Protein AF-A0A8T0NVG6-F1 (afdb_monomer_lite)

pLDDT: mean 89.04, std 17.43, range [35.97, 98.56]

Radius of gyration: 19.45 Å; chains: 1; bounding box: 49×45×48 Å

Structure (mmCIF, N/CA/C/O backbone):
data_AF-A0A8T0NVG6-F1
#
_entry.id   AF-A0A8T0NVG6-F1
#
loop_
_atom_site.group_PDB
_atom_site.id
_atom_site.type_symbol
_atom_site.label_atom_id
_atom_site.label_alt_id
_atom_site.label_comp_id
_atom_site.label_asym_id
_atom_site.label_entity_id
_atom_site.label_seq_id
_atom_site.pdbx_PDB_ins_code
_atom_site.Cartn_x
_atom_site.Cartn_y
_atom_site.Cartn_z
_atom_site.occupancy
_atom_site.B_iso_or_equiv
_atom_site.auth_seq_id
_atom_site.auth_comp_id
_atom_site.auth_asym_id
_atom_site.auth_atom_id
_atom_site.pdbx_PDB_model_num
ATOM 1 N N . MET A 1 1 ? -8.789 -31.936 -30.648 1.00 35.97 1 MET A N 1
ATOM 2 C CA . MET A 1 1 ? -8.395 -30.541 -30.923 1.00 35.97 1 MET A CA 1
ATOM 3 C C . MET A 1 1 ? -8.254 -29.915 -29.563 1.00 35.97 1 MET A C 1
ATOM 5 O O . MET A 1 1 ? -9.237 -29.450 -29.002 1.00 35.97 1 MET A O 1
ATOM 9 N N . ASP A 1 2 ? -7.071 -30.090 -28.991 1.00 38.12 2 ASP A N 1
ATOM 10 C CA . ASP A 1 2 ? -6.741 -29.578 -27.672 1.00 38.12 2 ASP A CA 1
ATOM 11 C C . ASP A 1 2 ? -6.525 -28.078 -27.832 1.00 38.12 2 ASP A C 1
ATOM 13 O O . ASP A 1 2 ? -5.691 -27.642 -28.626 1.00 38.12 2 ASP A O 1
ATOM 17 N N . GLY A 1 3 ? -7.406 -27.311 -27.195 1.00 40.66 3 GLY A N 1
ATOM 18 C CA . GLY A 1 3 ? -7.378 -25.861 -27.219 1.00 40.66 3 GLY A CA 1
ATOM 19 C C . GLY A 1 3 ? -6.113 -25.381 -26.534 1.00 40.66 3 GLY A C 1
ATOM 20 O O . GLY A 1 3 ? -5.946 -25.589 -25.336 1.00 40.66 3 GLY A O 1
ATOM 21 N N . ASP A 1 4 ? -5.250 -24.791 -27.351 1.00 42.41 4 ASP A N 1
ATOM 22 C CA . ASP A 1 4 ? -4.092 -23.970 -27.030 1.00 42.41 4 ASP A CA 1
ATOM 23 C C . ASP A 1 4 ? -4.222 -23.334 -25.637 1.00 42.41 4 ASP A C 1
ATOM 25 O O . ASP A 1 4 ? -5.047 -22.444 -25.402 1.00 42.41 4 ASP A O 1
ATOM 29 N N . GLY A 1 5 ? -3.453 -23.862 -24.684 1.00 42.38 5 GLY A N 1
ATOM 30 C CA . GLY A 1 5 ? -3.340 -23.282 -23.358 1.00 42.38 5 GLY A CA 1
ATOM 31 C C . GLY A 1 5 ? -2.696 -21.919 -23.520 1.00 42.38 5 GLY A C 1
ATOM 32 O O . GLY A 1 5 ? -1.506 -21.839 -23.804 1.00 42.38 5 GLY A O 1
ATOM 33 N N . VAL A 1 6 ? -3.492 -20.859 -23.379 1.00 47.84 6 VAL A N 1
ATOM 34 C CA . VAL A 1 6 ? -2.983 -19.492 -23.281 1.00 47.84 6 VAL A CA 1
ATOM 35 C C . VAL A 1 6 ? -1.928 -19.508 -22.183 1.00 47.84 6 VAL A C 1
ATOM 37 O O . VAL A 1 6 ? -2.255 -19.730 -21.017 1.00 47.84 6 VAL A O 1
ATOM 40 N N . GLU A 1 7 ? -0.665 -19.351 -22.571 1.00 49.81 7 GLU A N 1
ATOM 41 C CA . GLU A 1 7 ? 0.448 -19.263 -21.639 1.00 49.81 7 GLU A CA 1
ATOM 42 C C . GLU A 1 7 ? 0.114 -18.111 -20.689 1.00 49.81 7 GLU A C 1
ATOM 44 O O . GLU A 1 7 ? -0.037 -16.963 -21.120 1.00 49.81 7 GLU A O 1
ATOM 49 N N . ALA A 1 8 ? -0.158 -18.434 -19.421 1.00 55.22 8 ALA A N 1
ATOM 50 C CA . ALA A 1 8 ? -0.575 -17.441 -18.447 1.00 55.22 8 ALA A CA 1
ATOM 51 C C . ALA A 1 8 ? 0.465 -16.319 -18.458 1.00 55.22 8 ALA A C 1
ATOM 53 O O . ALA A 1 8 ? 1.659 -16.586 -18.305 1.00 55.22 8 ALA A O 1
ATOM 54 N N . GLY A 1 9 ? 0.019 -15.074 -18.674 1.00 72.44 9 GLY A N 1
ATOM 55 C CA . GLY A 1 9 ? 0.920 -13.925 -18.684 1.00 72.44 9 GLY A CA 1
ATOM 56 C C . GLY A 1 9 ? 1.818 -13.965 -17.448 1.00 72.44 9 GLY A C 1
ATOM 57 O O . GLY A 1 9 ? 1.376 -14.391 -16.381 1.00 72.44 9 GLY A O 1
ATOM 58 N N . THR A 1 10 ? 3.081 -13.561 -17.587 1.00 88.06 10 THR A N 1
ATOM 59 C CA . THR A 1 10 ? 4.136 -13.762 -16.578 1.00 88.06 10 THR A CA 1
ATOM 60 C C . THR A 1 10 ? 3.694 -13.451 -15.138 1.00 88.06 10 THR A C 1
ATOM 62 O O . THR A 1 10 ? 4.032 -14.184 -14.211 1.00 88.06 10 THR A O 1
ATOM 65 N N . THR A 1 11 ? 2.878 -12.411 -14.942 1.00 93.62 11 THR A N 1
ATOM 66 C CA . THR A 1 11 ? 2.297 -12.025 -13.647 1.00 93.62 11 THR A CA 1
ATOM 67 C C . THR A 1 11 ? 1.252 -13.007 -13.108 1.00 93.62 11 THR A C 1
ATOM 69 O O . THR A 1 11 ? 1.281 -13.324 -11.920 1.00 93.62 11 THR A O 1
ATOM 72 N N . ALA A 1 12 ? 0.364 -13.532 -13.955 1.00 93.38 12 ALA A N 1
ATOM 73 C CA . ALA A 1 12 ? -0.616 -14.553 -13.583 1.00 93.38 12 ALA A CA 1
ATOM 74 C C . ALA A 1 12 ? 0.076 -15.859 -13.165 1.00 93.38 12 ALA A C 1
ATOM 76 O O . ALA A 1 12 ? -0.258 -16.419 -12.123 1.00 93.38 12 ALA A O 1
ATOM 77 N N . ALA A 1 13 ? 1.108 -16.278 -13.905 1.00 95.38 13 ALA A N 1
ATOM 78 C CA . ALA A 1 13 ? 1.919 -17.440 -13.541 1.00 95.38 13 ALA A CA 1
ATOM 79 C C . ALA A 1 13 ? 2.639 -17.250 -12.188 1.00 95.38 13 ALA A C 1
ATOM 81 O O . ALA A 1 13 ? 2.762 -18.192 -11.402 1.00 95.38 13 ALA A O 1
ATOM 82 N N . TRP A 1 14 ? 3.105 -16.034 -11.873 1.00 95.56 14 TRP A N 1
ATOM 83 C CA . TRP A 1 14 ? 3.693 -15.728 -10.563 1.00 95.56 14 TRP A CA 1
ATOM 84 C C . TRP A 1 14 ? 2.666 -15.736 -9.429 1.00 95.56 14 TRP A C 1
ATOM 86 O O . TRP A 1 14 ? 2.960 -16.285 -8.366 1.00 95.56 14 TRP A O 1
ATOM 96 N N . ILE A 1 15 ? 1.472 -15.172 -9.645 1.00 96.50 15 ILE A N 1
ATOM 97 C CA . ILE A 1 15 ? 0.381 -15.226 -8.662 1.00 96.50 15 ILE A CA 1
ATOM 98 C C . ILE A 1 15 ? -0.005 -16.679 -8.387 1.00 96.50 15 ILE A C 1
ATOM 100 O O . ILE A 1 15 ? -0.056 -17.071 -7.225 1.00 96.50 15 ILE A O 1
ATOM 104 N N . GLU A 1 16 ? -0.203 -17.493 -9.427 1.00 95.88 16 GLU A N 1
ATOM 105 C CA . GLU A 1 16 ? -0.537 -18.915 -9.290 1.00 95.88 16 GLU A CA 1
ATOM 106 C C . GLU A 1 16 ? 0.551 -19.669 -8.514 1.00 95.88 16 GLU A C 1
ATOM 108 O O . GLU A 1 16 ? 0.278 -20.352 -7.525 1.00 95.88 16 GLU A O 1
ATOM 113 N N . ARG A 1 17 ? 1.821 -19.465 -8.880 1.00 96.94 17 ARG A N 1
ATOM 114 C CA . ARG A 1 17 ? 2.960 -20.074 -8.180 1.00 96.94 17 ARG A CA 1
ATOM 115 C C . ARG A 1 17 ? 3.015 -19.713 -6.692 1.00 96.94 17 ARG A C 1
ATOM 117 O O . ARG A 1 17 ? 3.470 -20.524 -5.884 1.00 96.94 17 ARG A O 1
ATOM 124 N N . HIS A 1 18 ? 2.593 -18.504 -6.325 1.00 96.69 18 HIS A N 1
ATOM 125 C CA . HIS A 1 18 ? 2.619 -17.991 -4.954 1.00 96.69 18 HIS A CA 1
ATOM 126 C C . HIS A 1 18 ? 1.218 -17.856 -4.337 1.00 96.69 18 HIS A C 1
ATOM 128 O O . HIS A 1 18 ? 1.042 -17.103 -3.375 1.00 96.69 18 HIS A O 1
ATOM 134 N N . GLN A 1 19 ? 0.242 -18.627 -4.829 1.00 97.25 19 GLN A N 1
ATOM 135 C CA . GLN A 1 19 ? -1.179 -18.472 -4.514 1.00 97.25 19 GLN A CA 1
ATOM 136 C C . GLN A 1 19 ? -1.463 -18.412 -3.011 1.00 97.25 19 GLN A C 1
ATOM 138 O O . GLN A 1 19 ? -2.146 -17.505 -2.551 1.00 97.25 19 GLN A O 1
ATOM 143 N N . GLN A 1 20 ? -0.885 -19.311 -2.210 1.00 97.81 20 GLN A N 1
ATOM 144 C CA . GLN A 1 20 ? -1.118 -19.322 -0.758 1.00 97.81 20 GLN A CA 1
ATOM 145 C C . GLN A 1 20 ? -0.645 -18.036 -0.062 1.00 97.81 20 GLN A C 1
ATOM 147 O O . GLN A 1 20 ? -1.245 -17.590 0.915 1.00 97.81 20 GLN A O 1
ATOM 152 N N . MET A 1 21 ? 0.455 -17.442 -0.531 1.00 97.50 21 MET A N 1
ATOM 153 C CA . MET A 1 21 ? 0.944 -16.168 -0.002 1.00 97.50 21 MET A CA 1
ATOM 154 C C . MET A 1 21 ? 0.028 -15.026 -0.440 1.00 97.50 21 MET A C 1
ATOM 156 O O . MET A 1 21 ? -0.318 -14.175 0.378 1.00 97.50 21 MET A O 1
ATOM 160 N N . TYR A 1 22 ? -0.396 -15.053 -1.702 1.00 97.81 22 TYR A N 1
ATOM 161 C CA . TYR A 1 22 ? -1.293 -14.065 -2.282 1.00 97.81 22 TYR A CA 1
ATOM 162 C C . TYR A 1 22 ? -2.668 -14.051 -1.599 1.00 97.81 22 TYR A C 1
ATOM 164 O O . TYR A 1 22 ? -3.148 -12.999 -1.183 1.00 97.81 22 TYR A O 1
ATOM 172 N N . GLU A 1 23 ? -3.266 -15.221 -1.373 1.00 97.25 23 GLU A N 1
ATOM 173 C CA . GLU A 1 23 ? -4.533 -15.374 -0.651 1.00 97.25 23 GLU A CA 1
ATOM 174 C C . GLU A 1 23 ? -4.438 -14.856 0.785 1.00 97.25 23 GLU A C 1
ATOM 176 O O . GLU A 1 23 ? -5.348 -14.189 1.269 1.00 97.25 23 GLU A O 1
ATOM 181 N N . ARG A 1 24 ? -3.323 -15.109 1.479 1.00 96.94 24 ARG A N 1
ATOM 182 C CA . ARG A 1 24 ? -3.111 -14.585 2.837 1.00 96.94 24 ARG A CA 1
ATOM 183 C C . ARG A 1 24 ? -2.963 -13.066 2.872 1.00 96.94 24 ARG A C 1
ATOM 185 O O . ARG A 1 24 ? -3.330 -12.464 3.880 1.00 96.94 24 ARG A O 1
ATOM 192 N N . ALA A 1 25 ? -2.404 -12.470 1.820 1.00 96.88 25 ALA A N 1
ATOM 193 C CA . ALA A 1 25 ? -2.267 -11.023 1.698 1.00 96.88 25 ALA A CA 1
ATOM 194 C C . ALA A 1 25 ? -3.616 -10.352 1.391 1.00 96.88 25 ALA A C 1
ATOM 196 O O . ALA A 1 25 ? -3.931 -9.333 1.996 1.00 96.88 25 ALA A O 1
ATOM 197 N N . THR A 1 26 ? -4.428 -10.957 0.521 1.00 97.69 26 THR A N 1
ATOM 198 C CA . THR A 1 26 ? -5.705 -10.389 0.047 1.00 97.69 26 THR A CA 1
ATOM 199 C C . THR A 1 26 ? -6.902 -10.713 0.949 1.00 97.69 26 THR A C 1
ATOM 201 O O . THR A 1 26 ? -7.836 -9.924 1.085 1.00 97.69 26 THR A O 1
ATOM 204 N N . ARG A 1 27 ? -6.872 -11.851 1.655 1.00 96.81 27 ARG A N 1
ATOM 205 C CA . ARG A 1 27 ? -7.931 -12.315 2.575 1.00 96.81 27 ARG A CA 1
ATOM 206 C C . ARG A 1 27 ? -7.466 -12.324 4.034 1.00 96.81 27 ARG A C 1
ATOM 208 O O . ARG A 1 27 ? -7.785 -13.234 4.802 1.00 96.81 27 ARG A O 1
ATOM 215 N N . HIS A 1 28 ? -6.669 -11.331 4.422 1.00 96.75 28 HIS A N 1
ATOM 216 C CA . HIS A 1 28 ? -6.184 -11.181 5.794 1.00 96.75 28 HIS A CA 1
ATOM 217 C C . HIS A 1 28 ? -7.359 -11.005 6.786 1.00 96.75 28 HIS A C 1
ATOM 219 O O . HIS A 1 28 ? -8.356 -10.376 6.437 1.00 96.75 28 HIS A O 1
ATOM 225 N N . PRO A 1 29 ? -7.263 -11.450 8.058 1.00 96.94 29 PRO A N 1
ATOM 226 C CA . PRO A 1 29 ? -8.324 -11.247 9.057 1.00 96.94 29 PRO A CA 1
ATOM 227 C C . PRO A 1 29 ? -8.837 -9.802 9.199 1.00 96.94 29 PRO A C 1
ATOM 229 O O . PRO A 1 29 ? -9.977 -9.588 9.595 1.00 96.94 29 PRO A O 1
ATOM 232 N N . PHE A 1 30 ? -8.006 -8.815 8.854 1.00 96.94 30 PHE A N 1
ATOM 233 C CA . PHE A 1 30 ? -8.402 -7.407 8.764 1.00 96.94 30 PHE A CA 1
ATOM 234 C C . PHE A 1 30 ? -9.410 -7.137 7.632 1.00 96.94 30 PHE A C 1
ATOM 236 O O . PHE A 1 30 ? -10.433 -6.510 7.872 1.00 96.94 30 PHE A O 1
ATOM 243 N N . THR A 1 31 ? -9.159 -7.622 6.413 1.00 96.25 31 THR A N 1
ATOM 244 C CA . THR A 1 31 ? -10.067 -7.412 5.271 1.00 96.25 31 THR A CA 1
ATOM 245 C C . THR A 1 31 ? -11.346 -8.228 5.441 1.00 96.25 31 THR A C 1
ATOM 247 O O . THR A 1 31 ? -12.440 -7.739 5.175 1.00 96.25 31 THR A O 1
ATOM 250 N N . VAL A 1 32 ? -11.238 -9.434 6.011 1.00 96.50 32 VAL A N 1
ATOM 251 C CA . VAL A 1 32 ? -12.401 -10.245 6.406 1.00 96.50 32 VAL A CA 1
ATOM 252 C C . VAL A 1 32 ? -13.275 -9.514 7.430 1.00 96.50 32 VAL A C 1
ATOM 254 O O . VAL A 1 32 ? -14.491 -9.482 7.270 1.00 96.50 32 VAL A O 1
ATOM 257 N N . SER A 1 33 ? -12.692 -8.877 8.452 1.00 97.00 33 SER A N 1
ATOM 258 C CA . SER A 1 33 ? -13.494 -8.161 9.453 1.00 97.00 33 SER A CA 1
ATOM 259 C C . SER A 1 33 ? -14.153 -6.892 8.907 1.00 97.00 33 SER A C 1
ATOM 261 O O . SER A 1 33 ? -15.256 -6.559 9.346 1.00 97.00 33 SER A O 1
ATOM 263 N N . ILE A 1 34 ? -13.537 -6.218 7.925 1.00 96.31 34 ILE A N 1
ATOM 264 C CA . ILE A 1 34 ? -14.182 -5.135 7.163 1.00 96.31 34 ILE A CA 1
ATOM 265 C C . ILE A 1 34 ? -15.392 -5.681 6.408 1.00 96.31 34 ILE A C 1
ATOM 267 O O . ILE A 1 34 ? -16.494 -5.163 6.585 1.00 96.31 34 ILE A O 1
ATOM 271 N N . ARG A 1 35 ? -15.196 -6.739 5.609 1.00 95.50 35 ARG A N 1
ATOM 272 C CA . ARG A 1 35 ? -16.256 -7.371 4.812 1.00 95.50 35 ARG A CA 1
ATOM 273 C C . ARG A 1 35 ? -17.456 -7.766 5.666 1.00 95.50 35 ARG A C 1
ATOM 275 O O . ARG A 1 35 ? -18.598 -7.487 5.315 1.00 95.50 35 ARG A O 1
ATOM 282 N N . ASP A 1 36 ? -17.186 -8.399 6.801 1.00 95.38 36 ASP A N 1
ATOM 283 C CA . ASP A 1 36 ? -18.224 -8.922 7.685 1.00 95.38 36 ASP A CA 1
ATOM 284 C C . ASP A 1 36 ? -18.848 -7.831 8.579 1.00 95.38 36 ASP A C 1
ATOM 286 O O . ASP A 1 36 ? -19.766 -8.115 9.349 1.00 95.38 36 ASP A O 1
ATOM 290 N N . GLY A 1 37 ? -18.351 -6.587 8.522 1.00 95.19 37 GLY A N 1
ATOM 291 C CA . GLY A 1 37 ? -18.803 -5.488 9.381 1.00 95.19 37 GLY A CA 1
ATOM 292 C C . GLY A 1 37 ? -18.490 -5.704 10.866 1.00 95.19 37 GLY A C 1
ATOM 293 O O . GLY A 1 37 ? -19.177 -5.169 11.734 1.00 95.19 37 GLY A O 1
ATOM 294 N N . THR A 1 38 ? -17.475 -6.518 11.169 1.00 97.00 38 THR A N 1
ATOM 295 C CA . THR A 1 38 ? -17.078 -6.905 12.535 1.00 97.00 38 THR A CA 1
ATOM 296 C C . THR A 1 38 ? -15.802 -6.222 13.015 1.00 97.00 38 THR A C 1
ATOM 298 O O . THR A 1 38 ? -15.394 -6.424 14.159 1.00 97.00 38 THR A O 1
ATOM 301 N N . ILE A 1 39 ? -15.166 -5.417 12.159 1.00 97.06 39 ILE A N 1
ATOM 302 C CA . ILE A 1 39 ? -13.971 -4.650 12.503 1.00 97.06 39 ILE A CA 1
ATOM 303 C C . ILE A 1 39 ? -14.221 -3.757 13.725 1.00 97.06 39 ILE A C 1
ATOM 305 O O . ILE A 1 39 ? -15.163 -2.965 13.769 1.00 97.06 39 ILE A O 1
ATOM 309 N N . ASP A 1 40 ? -13.350 -3.862 14.728 1.00 96.75 40 ASP A N 1
ATOM 310 C CA . ASP A 1 40 ? -13.393 -2.964 15.871 1.00 96.75 40 ASP A CA 1
ATOM 311 C C . ASP A 1 40 ? -12.737 -1.616 15.537 1.00 96.75 40 ASP A C 1
ATOM 313 O O . ASP A 1 40 ? -11.799 -1.508 14.738 1.00 96.75 40 ASP A O 1
ATOM 317 N N . LEU A 1 41 ? -13.211 -0.565 16.204 1.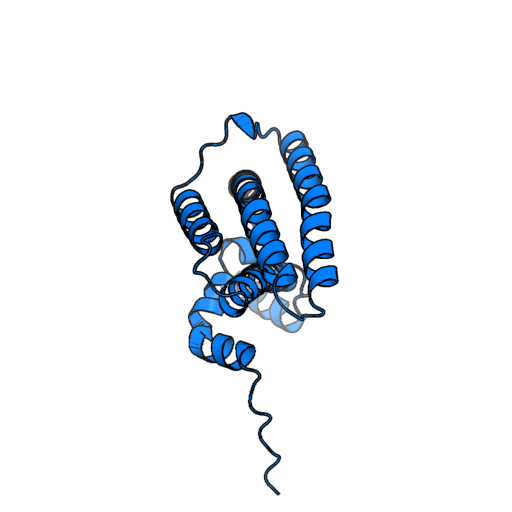00 96.62 41 LEU A N 1
ATOM 318 C CA . LEU A 1 41 ? -12.756 0.791 15.928 1.00 96.62 41 LEU A CA 1
ATOM 319 C 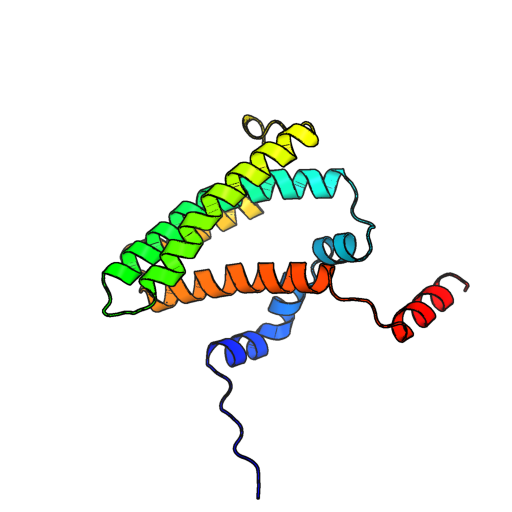C . LEU A 1 41 ? -11.255 0.989 16.205 1.00 96.62 41 LEU A C 1
ATOM 321 O O . LEU A 1 41 ? -10.615 1.803 15.543 1.00 96.62 41 LEU A O 1
ATOM 325 N N . SER A 1 42 ? -10.669 0.267 17.165 1.00 97.12 42 SER A N 1
ATOM 326 C CA . SER A 1 42 ? -9.245 0.411 17.481 1.00 97.12 42 SER A CA 1
ATOM 327 C C . SER A 1 42 ? -8.363 -0.169 16.375 1.00 97.12 42 SER A C 1
ATOM 329 O O . SER A 1 42 ? -7.378 0.462 15.983 1.00 97.12 42 SER A O 1
ATOM 331 N N . THR A 1 43 ? -8.769 -1.302 15.797 1.00 97.69 43 THR A N 1
ATOM 332 C CA . THR A 1 43 ? -8.129 -1.908 14.627 1.00 97.69 43 THR A CA 1
ATOM 333 C C . THR A 1 43 ? -8.234 -0.997 13.410 1.00 97.69 43 THR A C 1
ATOM 335 O O . THR A 1 43 ? -7.222 -0.756 12.751 1.00 97.69 43 THR A O 1
ATOM 338 N N . PHE A 1 44 ? -9.410 -0.412 13.156 1.00 97.88 44 PHE A N 1
ATOM 339 C CA . PHE A 1 44 ? -9.584 0.567 12.081 1.00 97.88 44 PHE A CA 1
ATOM 340 C C . PHE A 1 44 ? -8.666 1.788 12.255 1.00 97.88 44 PHE A C 1
ATOM 342 O O . PHE A 1 44 ? -7.909 2.121 11.347 1.00 97.88 44 PHE A O 1
ATOM 349 N N . LYS A 1 45 ? -8.657 2.428 13.435 1.00 98.12 45 LYS A N 1
ATOM 350 C CA . LYS A 1 45 ? -7.792 3.595 13.701 1.00 98.12 45 LYS A CA 1
ATOM 351 C C . LYS A 1 45 ? -6.304 3.252 13.589 1.00 98.12 45 LYS A C 1
ATOM 353 O O . LYS A 1 45 ? -5.504 4.062 13.113 1.00 98.12 45 LYS A O 1
ATOM 358 N N . ARG A 1 46 ? -5.913 2.047 14.015 1.00 97.88 46 ARG A N 1
ATOM 359 C CA . ARG A 1 46 ? -4.543 1.545 13.865 1.00 97.88 46 ARG A CA 1
ATOM 360 C C . ARG A 1 46 ? -4.170 1.364 12.395 1.00 97.88 46 ARG A C 1
ATOM 362 O O . ARG A 1 46 ? -3.078 1.772 12.026 1.00 97.88 46 ARG A O 1
ATOM 369 N N . TRP A 1 47 ? -5.042 0.784 11.572 1.00 98.19 47 TRP A N 1
ATOM 370 C CA . TRP A 1 47 ? -4.811 0.708 10.129 1.00 98.19 47 TRP A CA 1
ATOM 371 C C . TRP A 1 47 ? -4.711 2.110 9.525 1.00 98.19 47 TRP A C 1
ATOM 373 O O . TRP A 1 47 ? -3.666 2.435 8.983 1.00 98.19 47 TRP A O 1
ATOM 383 N N . LEU A 1 48 ? -5.706 2.977 9.743 1.00 98.44 48 LEU A N 1
ATOM 384 C CA . LEU A 1 48 ? -5.763 4.320 9.155 1.00 98.44 48 LEU A CA 1
ATOM 385 C C . LEU A 1 48 ? -4.489 5.135 9.437 1.00 98.44 48 LEU A C 1
ATOM 387 O O . LEU A 1 48 ? -3.936 5.786 8.556 1.00 98.44 48 LEU A O 1
ATOM 391 N N . SER A 1 49 ? -3.997 5.074 10.676 1.00 98.12 49 SER A N 1
ATOM 392 C CA . SER A 1 49 ? -2.780 5.784 11.083 1.00 98.12 49 SER A CA 1
ATOM 393 C C . SER A 1 49 ? -1.496 5.195 10.495 1.00 98.12 49 SER A C 1
ATOM 395 O O . SER A 1 49 ? -0.589 5.947 10.142 1.00 98.12 49 SER A O 1
ATOM 397 N N . GLN A 1 50 ? -1.385 3.870 10.399 1.00 98.56 50 GLN A N 1
ATOM 398 C CA . GLN A 1 50 ? -0.191 3.220 9.855 1.00 98.56 50 GLN A CA 1
ATOM 399 C C . GLN A 1 50 ? -0.147 3.292 8.333 1.00 98.56 50 GLN A C 1
ATOM 401 O O . GLN A 1 50 ? 0.923 3.514 7.771 1.00 98.56 50 GLN A O 1
ATOM 406 N N . ASP A 1 51 ? -1.295 3.158 7.685 1.00 98.38 51 ASP A N 1
ATOM 407 C CA . ASP A 1 51 ? -1.406 3.203 6.236 1.00 98.38 51 ASP A CA 1
ATOM 408 C C . ASP A 1 51 ? -1.140 4.618 5.708 1.00 98.38 51 ASP A C 1
ATOM 410 O O . ASP A 1 51 ? -0.405 4.786 4.744 1.00 98.38 51 ASP A O 1
ATOM 414 N N . TYR A 1 52 ? -1.539 5.657 6.452 1.00 98.44 52 TYR A N 1
ATOM 415 C CA . TYR A 1 52 ? -1.090 7.026 6.182 1.00 98.44 52 TYR A CA 1
ATOM 416 C C . TYR A 1 52 ? 0.444 7.163 6.154 1.00 98.44 52 TYR A C 1
ATOM 418 O O . TYR A 1 52 ? 0.995 7.847 5.289 1.00 98.44 52 TYR A O 1
ATOM 426 N N . LEU A 1 53 ? 1.162 6.537 7.098 1.00 98.06 53 LEU A N 1
ATOM 427 C CA . LEU A 1 53 ? 2.630 6.569 7.102 1.00 98.06 53 LEU A CA 1
ATOM 428 C C . LEU A 1 53 ? 3.209 5.816 5.900 1.00 98.06 53 LEU A C 1
ATOM 430 O O . LEU A 1 53 ? 4.162 6.312 5.297 1.00 98.06 53 LEU A O 1
ATOM 434 N N . PHE A 1 54 ? 2.606 4.679 5.543 1.00 98.31 54 PHE A N 1
ATOM 435 C CA . PHE A 1 54 ? 2.975 3.898 4.366 1.00 98.31 54 PHE A CA 1
ATOM 436 C C . PHE A 1 54 ? 2.799 4.711 3.080 1.00 98.31 54 PHE A C 1
ATOM 438 O O . PHE A 1 54 ? 3.763 4.851 2.333 1.00 98.31 54 PHE A O 1
ATOM 445 N N . VAL A 1 55 ? 1.634 5.334 2.860 1.00 97.94 55 VAL A N 1
ATOM 446 C CA . VAL A 1 55 ? 1.343 6.137 1.656 1.00 97.94 55 VAL A CA 1
ATOM 447 C C . VAL A 1 55 ? 2.365 7.260 1.473 1.00 97.94 55 VAL A C 1
ATOM 449 O O . VAL A 1 55 ? 2.824 7.521 0.362 1.00 97.94 55 VAL A O 1
ATOM 452 N N . ARG A 1 56 ? 2.815 7.893 2.564 1.00 95.81 56 ARG A N 1
ATOM 453 C CA . ARG A 1 56 ? 3.865 8.923 2.488 1.00 95.81 56 ARG A CA 1
ATOM 454 C C . ARG A 1 56 ? 5.188 8.404 1.927 1.00 95.81 56 ARG A C 1
ATOM 456 O O . ARG A 1 56 ? 5.859 9.141 1.209 1.00 95.81 56 ARG A O 1
ATOM 463 N N . GLU A 1 57 ? 5.581 7.182 2.268 1.00 96.69 57 GLU A N 1
ATOM 464 C CA . GLU A 1 57 ? 6.777 6.544 1.705 1.00 96.69 57 GLU A CA 1
ATOM 465 C C . GLU A 1 57 ? 6.513 5.993 0.304 1.00 96.69 57 GLU A C 1
ATOM 467 O O . GLU A 1 57 ? 7.362 6.099 -0.580 1.00 96.69 57 GLU A O 1
ATOM 472 N N . PHE A 1 58 ? 5.313 5.463 0.082 1.00 98.06 58 PHE A N 1
ATOM 473 C CA . PHE A 1 58 ? 4.876 4.939 -1.200 1.00 98.06 58 PHE A CA 1
ATOM 474 C C . PHE A 1 58 ? 4.939 6.004 -2.299 1.00 98.06 58 PHE A C 1
ATOM 476 O O . PHE A 1 58 ? 5.456 5.721 -3.373 1.00 98.06 58 PHE A O 1
ATOM 483 N N . ILE A 1 59 ? 4.575 7.259 -2.010 1.00 96.75 59 ILE A N 1
ATOM 484 C CA . ILE A 1 59 ? 4.737 8.386 -2.947 1.00 96.75 59 ILE A CA 1
ATOM 485 C C . ILE A 1 59 ? 6.180 8.516 -3.450 1.00 96.75 59 ILE A C 1
ATOM 487 O O . ILE A 1 59 ? 6.400 8.692 -4.648 1.00 96.75 59 ILE A O 1
ATOM 491 N N . ALA A 1 60 ? 7.172 8.422 -2.558 1.00 95.56 60 ALA A N 1
ATOM 492 C CA . ALA A 1 60 ? 8.578 8.517 -2.951 1.00 95.56 60 ALA A CA 1
ATOM 493 C C . ALA A 1 60 ? 8.985 7.338 -3.848 1.00 95.56 60 ALA A C 1
ATOM 495 O O . ALA A 1 60 ? 9.692 7.520 -4.843 1.00 95.56 60 ALA A O 1
ATOM 496 N N . PHE A 1 61 ? 8.488 6.141 -3.536 1.00 98.06 61 PHE A N 1
ATOM 497 C CA . PHE A 1 61 ? 8.681 4.962 -4.368 1.00 98.06 61 PHE A CA 1
ATOM 498 C C . PHE A 1 61 ? 8.043 5.124 -5.758 1.00 98.06 61 PHE A C 1
ATOM 500 O O . PHE A 1 61 ? 8.761 4.989 -6.750 1.00 98.06 61 PHE A O 1
ATOM 507 N N . VAL A 1 62 ? 6.761 5.490 -5.869 1.00 97.81 62 VAL A N 1
ATOM 508 C CA . VAL A 1 62 ? 6.078 5.646 -7.169 1.00 97.81 62 VAL A CA 1
ATOM 509 C C . VAL A 1 62 ? 6.711 6.773 -7.997 1.00 97.81 62 VAL A C 1
ATOM 511 O O . VAL A 1 62 ? 6.929 6.609 -9.197 1.00 97.81 62 VAL A O 1
ATOM 514 N N . ALA A 1 63 ? 7.134 7.876 -7.369 1.00 96.50 63 ALA A N 1
ATOM 515 C CA . ALA A 1 63 ? 7.903 8.918 -8.053 1.00 96.50 63 ALA A CA 1
ATOM 516 C C . ALA A 1 63 ? 9.232 8.383 -8.623 1.00 96.50 63 ALA A C 1
ATOM 518 O O . ALA A 1 63 ? 9.625 8.744 -9.734 1.00 96.50 63 ALA A O 1
ATOM 519 N N . SER A 1 64 ? 9.918 7.482 -7.910 1.00 96.75 64 SER A N 1
ATOM 520 C CA . SER A 1 64 ? 11.125 6.826 -8.431 1.00 96.75 64 SER A CA 1
ATOM 521 C C . SER A 1 64 ? 10.824 5.890 -9.610 1.00 96.75 64 SER A C 1
ATOM 523 O O . SER A 1 64 ? 11.607 5.842 -10.561 1.00 96.75 64 SER A O 1
ATOM 525 N N . VAL A 1 65 ? 9.675 5.200 -9.596 1.00 97.38 65 VAL A N 1
ATOM 526 C CA . VAL A 1 65 ? 9.201 4.367 -10.715 1.00 97.38 65 VAL A CA 1
ATOM 527 C C . VAL A 1 65 ? 8.940 5.243 -11.939 1.00 97.38 65 VAL A C 1
ATOM 529 O O . VAL A 1 65 ? 9.419 4.914 -13.023 1.00 97.38 65 VAL A O 1
ATOM 532 N N . LEU A 1 66 ? 8.286 6.397 -11.761 1.00 96.75 66 LEU A N 1
ATOM 533 C CA . LEU A 1 66 ? 8.067 7.377 -12.827 1.00 96.75 66 LEU A CA 1
ATOM 534 C C . LEU A 1 66 ? 9.393 7.857 -13.429 1.00 96.75 66 LEU A C 1
ATOM 536 O O . LEU A 1 66 ? 9.569 7.827 -14.642 1.00 96.75 66 LEU A O 1
ATOM 540 N N . LEU A 1 67 ? 10.371 8.225 -12.596 1.00 95.38 67 LEU A N 1
ATOM 541 C CA . LEU A 1 67 ? 11.693 8.644 -13.075 1.00 95.38 67 LEU A CA 1
ATOM 542 C C . LEU A 1 67 ? 12.425 7.537 -13.846 1.00 95.38 67 LEU A C 1
ATOM 544 O O . LEU A 1 67 ? 13.143 7.831 -14.802 1.00 95.38 67 LEU A O 1
ATOM 548 N N . LYS A 1 68 ? 12.276 6.272 -13.433 1.00 95.00 68 LYS A N 1
ATOM 549 C CA . LYS A 1 68 ? 12.821 5.119 -14.164 1.00 95.00 68 LYS A CA 1
ATOM 550 C C . LYS A 1 68 ? 12.094 4.925 -15.498 1.00 95.00 68 LYS A C 1
ATOM 552 O O . LYS A 1 68 ? 12.775 4.702 -16.494 1.00 95.00 68 LYS A O 1
ATOM 557 N N . CYS A 1 69 ? 10.768 5.081 -15.532 1.00 94.94 69 CYS A N 1
ATOM 558 C CA . CYS A 1 69 ? 9.957 5.040 -16.751 1.00 94.94 69 CYS A CA 1
ATOM 559 C C . CYS A 1 69 ? 10.389 6.112 -17.759 1.00 94.94 69 CYS A C 1
ATOM 561 O O . CYS A 1 69 ? 10.596 5.794 -18.922 1.00 94.94 69 CYS A O 1
ATOM 563 N N . CYS A 1 70 ? 10.617 7.355 -17.319 1.00 91.81 70 CYS A N 1
ATOM 564 C CA . CYS A 1 70 ? 11.048 8.453 -18.197 1.00 91.81 70 CYS A CA 1
ATOM 565 C C . CYS A 1 70 ? 12.409 8.221 -18.878 1.00 91.81 70 CYS A C 1
ATOM 567 O O . CYS A 1 70 ? 12.758 8.942 -19.807 1.00 91.81 70 CYS A O 1
ATOM 569 N N . LYS A 1 71 ? 13.206 7.259 -18.395 1.00 89.38 71 LYS A N 1
ATOM 570 C CA . LYS A 1 71 ? 14.493 6.868 -18.995 1.00 89.38 71 LYS A CA 1
ATOM 571 C C . LYS A 1 71 ? 14.358 5.706 -19.985 1.00 89.38 71 LYS A C 1
ATOM 573 O O . LYS A 1 71 ? 15.372 5.252 -20.507 1.00 89.38 71 LYS A O 1
ATOM 578 N N . GLN A 1 72 ? 13.151 5.182 -20.180 1.00 83.81 72 GLN A N 1
ATOM 579 C CA . GLN A 1 72 ? 12.838 4.100 -21.107 1.00 83.81 72 GLN A CA 1
ATOM 580 C C . GLN A 1 72 ? 11.985 4.645 -22.258 1.00 83.81 72 GLN A C 1
ATOM 582 O O . GLN A 1 72 ? 11.203 5.573 -22.071 1.00 83.81 72 GLN A O 1
ATOM 587 N N . GLU A 1 73 ? 12.074 4.017 -23.428 1.00 77.62 73 GLU A N 1
ATOM 588 C CA . GLU A 1 73 ? 11.134 4.226 -24.538 1.00 77.62 73 GLU A CA 1
ATOM 589 C C . GLU A 1 73 ? 9.823 3.468 -24.239 1.00 77.62 73 GLU A C 1
ATOM 591 O O . GLU A 1 73 ? 9.519 2.457 -24.870 1.00 77.62 73 GLU A O 1
ATOM 596 N N . SER A 1 74 ? 9.093 3.885 -23.197 1.00 77.38 74 SER A N 1
ATOM 597 C CA . SER A 1 74 ? 7.830 3.266 -22.766 1.00 77.38 74 SER A CA 1
ATOM 598 C C . SER A 1 74 ? 6.663 4.255 -22.821 1.00 77.38 74 SER A C 1
ATOM 600 O O . SER A 1 74 ? 6.822 5.435 -22.514 1.00 77.38 74 SER A O 1
ATOM 602 N N . SER A 1 75 ? 5.472 3.748 -23.153 1.00 85.38 75 SER A N 1
ATOM 603 C CA . SER A 1 75 ? 4.191 4.465 -23.084 1.00 85.38 75 SER A CA 1
ATOM 604 C C . SER A 1 75 ? 3.529 4.417 -21.696 1.00 85.38 75 SER A C 1
ATOM 606 O O . SER A 1 75 ? 2.368 4.786 -21.560 1.00 85.38 75 SER A O 1
ATOM 608 N N . ASP A 1 76 ? 4.223 3.927 -20.664 1.00 92.94 76 ASP A N 1
ATOM 609 C CA . ASP A 1 76 ? 3.654 3.779 -19.312 1.00 92.94 76 ASP A CA 1
ATOM 610 C C . ASP A 1 76 ? 3.615 5.102 -18.521 1.00 92.94 76 ASP A C 1
ATOM 612 O O . ASP A 1 76 ? 3.047 5.163 -17.426 1.00 92.94 76 ASP A O 1
ATOM 616 N N . MET A 1 77 ? 4.236 6.166 -19.045 1.00 93.75 77 MET A N 1
ATOM 617 C CA . MET A 1 77 ? 4.468 7.416 -18.317 1.00 93.75 77 MET A CA 1
ATOM 618 C C . MET A 1 77 ? 3.167 8.051 -17.827 1.00 93.75 77 MET A C 1
ATOM 620 O O . MET A 1 77 ? 3.078 8.409 -16.653 1.00 93.75 77 MET A O 1
ATOM 624 N N . GLU A 1 78 ? 2.158 8.180 -18.691 1.00 93.88 78 GLU A N 1
ATOM 625 C CA . GLU A 1 78 ? 0.877 8.786 -18.327 1.00 93.88 78 GLU A CA 1
ATOM 626 C C . GLU A 1 78 ? 0.140 7.974 -17.254 1.00 93.88 78 GLU A C 1
ATOM 628 O O . GLU A 1 78 ? -0.480 8.556 -16.364 1.00 93.88 78 GLU A O 1
ATOM 633 N N . ILE A 1 79 ? 0.250 6.642 -17.297 1.00 95.81 79 ILE A N 1
ATOM 634 C CA . ILE A 1 79 ? -0.376 5.741 -16.320 1.00 95.81 79 ILE A CA 1
ATOM 635 C C . ILE A 1 79 ? 0.263 5.945 -14.944 1.00 95.81 79 ILE A C 1
ATOM 637 O O . ILE A 1 79 ? -0.436 6.175 -13.957 1.00 95.81 79 ILE A O 1
ATOM 641 N N . ILE A 1 80 ? 1.597 5.914 -14.876 1.00 96.25 80 ILE A N 1
ATOM 642 C CA . ILE A 1 80 ? 2.323 6.072 -13.611 1.00 96.25 80 ILE A CA 1
ATOM 643 C C . ILE A 1 80 ? 2.148 7.495 -13.068 1.00 96.25 80 ILE A C 1
ATOM 645 O O . ILE A 1 80 ? 1.941 7.676 -11.868 1.00 96.25 80 ILE A O 1
ATOM 649 N N . LEU A 1 81 ? 2.179 8.511 -13.936 1.00 95.69 81 LEU A N 1
ATOM 650 C CA . LEU A 1 81 ? 1.937 9.901 -13.551 1.00 95.69 81 LEU A CA 1
ATOM 651 C C . LEU A 1 81 ? 0.531 10.090 -12.966 1.00 95.69 81 LEU A C 1
ATOM 653 O O . LEU A 1 81 ? 0.384 10.771 -11.950 1.00 95.69 81 LEU A O 1
ATOM 657 N N . GLY A 1 82 ? -0.484 9.467 -13.572 1.00 96.06 82 GLY A N 1
ATOM 658 C CA . GLY A 1 82 ? -1.847 9.451 -13.043 1.00 96.06 82 GLY A CA 1
ATOM 659 C C . GLY A 1 82 ? -1.919 8.842 -11.641 1.00 96.06 82 GLY A C 1
ATOM 660 O O . GLY A 1 82 ? -2.541 9.430 -10.758 1.00 96.06 82 GLY A O 1
ATOM 661 N N . GLY A 1 83 ? -1.206 7.734 -11.412 1.00 94.75 83 GLY A N 1
ATOM 662 C CA . GLY A 1 83 ? -1.079 7.119 -10.088 1.00 94.75 83 GLY A CA 1
ATOM 663 C C . GLY A 1 83 ? -0.425 8.044 -9.056 1.00 94.75 83 GLY A C 1
ATOM 664 O O . GLY A 1 83 ? -0.933 8.199 -7.953 1.00 94.75 83 GLY A O 1
ATOM 665 N N . VAL A 1 84 ? 0.660 8.745 -9.408 1.00 94.69 84 VAL A N 1
ATOM 666 C CA . VAL A 1 84 ? 1.280 9.733 -8.497 1.00 94.69 84 VAL A CA 1
ATOM 667 C C . VAL A 1 84 ? 0.305 10.863 -8.155 1.00 94.69 84 VAL A C 1
ATOM 669 O O . VAL A 1 84 ? 0.256 11.307 -7.006 1.00 94.69 84 VAL A O 1
ATOM 672 N N . ALA A 1 85 ? -0.473 11.332 -9.134 1.00 95.19 85 ALA A N 1
ATOM 673 C CA . ALA A 1 85 ? -1.447 12.395 -8.922 1.00 95.19 85 ALA A CA 1
ATOM 674 C C . ALA A 1 85 ? -2.556 11.972 -7.942 1.00 95.19 85 ALA A C 1
ATOM 676 O O . ALA A 1 85 ? -2.874 12.740 -7.030 1.00 95.19 85 ALA A O 1
ATOM 677 N N . SER A 1 86 ? -3.083 10.745 -8.056 1.00 95.62 86 SER A N 1
ATOM 678 C CA . SER A 1 86 ? -4.138 10.250 -7.157 1.00 95.62 86 SER A CA 1
ATOM 679 C C . SER A 1 86 ? -3.691 10.129 -5.697 1.00 95.62 86 SER A C 1
ATOM 681 O O . SER A 1 86 ? -4.505 10.322 -4.795 1.00 95.62 86 SER A O 1
ATOM 683 N N . LEU A 1 87 ? -2.395 9.911 -5.434 1.00 95.38 87 LEU A N 1
ATOM 684 C CA . LEU A 1 87 ? -1.863 9.865 -4.062 1.00 95.38 87 LEU A CA 1
ATOM 685 C C . LEU A 1 87 ? -2.008 11.212 -3.324 1.00 95.38 87 LEU A C 1
ATOM 687 O O . LEU A 1 87 ? -2.023 11.254 -2.092 1.00 95.38 87 LEU A O 1
ATOM 691 N N . SER A 1 88 ? -2.131 12.335 -4.045 1.00 95.06 88 SER A N 1
ATOM 692 C CA . SER A 1 88 ? -2.389 13.644 -3.426 1.00 95.06 88 SER A CA 1
ATOM 693 C C . SER A 1 88 ? -3.788 13.719 -2.807 1.00 95.06 88 SER A C 1
ATOM 695 O O . SER A 1 88 ? -3.953 14.183 -1.668 1.00 95.06 88 SER A O 1
ATOM 697 N N . ASP A 1 89 ? -4.782 13.209 -3.534 1.00 96.12 89 ASP A N 1
ATOM 698 C CA . ASP A 1 89 ? -6.163 13.120 -3.067 1.00 96.12 89 ASP A CA 1
ATOM 699 C C . ASP A 1 89 ? -6.277 12.107 -1.924 1.00 96.12 89 ASP A C 1
ATOM 701 O O . ASP A 1 89 ? -6.913 12.389 -0.905 1.00 96.12 89 ASP A O 1
ATOM 705 N N . GLU A 1 90 ? -5.572 10.979 -2.027 1.00 96.38 90 GLU A N 1
ATOM 706 C CA . GLU A 1 90 ? -5.509 9.964 -0.976 1.00 96.38 90 GLU A CA 1
ATOM 707 C C . GLU A 1 90 ? -4.923 10.517 0.334 1.00 96.38 90 GLU A C 1
ATOM 709 O O . GLU A 1 90 ? -5.525 10.374 1.401 1.00 96.38 90 GLU A O 1
ATOM 714 N N . LEU A 1 91 ? -3.801 11.247 0.287 1.00 96.62 91 LEU A N 1
ATOM 715 C CA . LEU A 1 91 ? -3.247 11.904 1.478 1.00 96.62 91 LEU A CA 1
ATOM 716 C C . LEU A 1 91 ? -4.233 12.887 2.117 1.00 96.62 91 LEU A C 1
ATOM 718 O O . LEU A 1 91 ? -4.261 13.040 3.344 1.00 96.62 91 LEU A O 1
ATOM 722 N N . SER A 1 92 ? -5.009 13.592 1.296 1.00 97.50 92 SER A N 1
ATOM 723 C CA . SER A 1 92 ? -6.031 14.522 1.772 1.00 97.50 92 SER A CA 1
ATOM 724 C C . SER A 1 92 ? -7.181 13.770 2.443 1.00 97.50 92 SER A C 1
ATOM 726 O O . SER A 1 92 ? -7.627 14.168 3.523 1.00 97.50 92 SER A O 1
ATOM 728 N N . TRP A 1 93 ? -7.600 12.640 1.869 1.00 98.12 93 TRP A N 1
ATOM 729 C CA . TRP A 1 93 ? -8.575 11.732 2.467 1.00 98.12 93 TRP A CA 1
ATOM 730 C C . TRP A 1 93 ? -8.104 11.207 3.831 1.00 98.12 93 TRP A C 1
ATOM 732 O O . TRP A 1 93 ? -8.829 11.373 4.814 1.00 98.12 93 TRP A O 1
ATOM 742 N N . PHE A 1 94 ? -6.869 10.705 3.946 1.00 98.25 94 PHE A N 1
ATOM 743 C CA . PHE A 1 94 ? -6.323 10.215 5.220 1.00 98.25 94 PHE A CA 1
ATOM 744 C C . PHE A 1 94 ? -6.321 11.287 6.315 1.00 98.25 94 PHE A C 1
ATOM 746 O O . PHE A 1 94 ? -6.690 11.006 7.455 1.00 98.25 94 PHE A O 1
ATOM 753 N N . LYS A 1 95 ? -5.931 12.527 5.989 1.00 98.12 95 LYS A N 1
ATOM 754 C CA . LYS A 1 95 ? -5.942 13.645 6.951 1.00 98.12 95 LYS A CA 1
ATOM 755 C C . LYS A 1 95 ? -7.357 13.962 7.431 1.00 98.12 95 LYS A C 1
ATOM 757 O O . LYS A 1 95 ? -7.565 14.175 8.625 1.00 98.12 95 LYS A O 1
ATOM 762 N N . ASN A 1 96 ? -8.323 13.965 6.514 1.00 98.25 96 ASN A N 1
ATOM 763 C CA . ASN A 1 96 ? -9.723 14.216 6.838 1.00 98.25 96 ASN A CA 1
ATOM 764 C C . ASN A 1 96 ? -10.311 13.098 7.706 1.00 98.25 96 ASN A C 1
ATOM 766 O O . ASN A 1 96 ? -10.969 13.385 8.705 1.00 98.25 96 ASN A O 1
ATOM 770 N N . GLU A 1 97 ? -10.051 11.833 7.374 1.00 98.25 97 GLU A N 1
ATOM 771 C CA . GLU A 1 97 ? -10.498 10.699 8.187 1.00 98.25 97 GLU A CA 1
ATOM 772 C C . GLU A 1 97 ? -9.834 10.697 9.565 1.00 98.25 97 GLU A C 1
ATOM 774 O O . GLU A 1 97 ? -10.518 10.558 10.578 1.00 98.25 97 GLU A O 1
ATOM 779 N N . ALA A 1 98 ? -8.527 10.944 9.647 1.00 97.94 98 ALA A N 1
ATOM 780 C CA . ALA A 1 98 ? -7.840 11.045 10.929 1.00 97.94 98 ALA A CA 1
ATOM 781 C C . ALA A 1 98 ? -8.466 12.123 11.827 1.00 97.94 98 ALA A C 1
ATOM 783 O O . ALA A 1 98 ? -8.714 11.863 13.005 1.00 97.94 98 ALA A O 1
ATOM 784 N N . ALA A 1 99 ? -8.812 13.288 11.267 1.00 97.94 99 ALA A N 1
ATOM 785 C CA . ALA A 1 99 ? -9.507 14.345 11.998 1.00 97.94 99 ALA A CA 1
ATOM 786 C C . ALA A 1 99 ? -10.894 13.897 12.495 1.00 97.94 99 ALA A C 1
ATOM 788 O O . ALA A 1 99 ? -11.205 14.083 13.673 1.00 97.94 99 ALA A O 1
ATOM 789 N N . LYS A 1 100 ? -11.702 13.248 11.643 1.00 98.00 100 LYS A N 1
ATOM 790 C CA . LYS A 1 100 ? -13.025 12.708 12.023 1.00 98.00 100 LYS A CA 1
ATOM 791 C C . LYS A 1 100 ? -12.934 11.702 13.169 1.00 98.00 100 LYS A C 1
ATOM 793 O O . LYS A 1 100 ? -13.790 11.681 14.049 1.00 98.00 100 LYS A O 1
ATOM 798 N N . TRP A 1 101 ? -11.886 10.885 13.172 1.00 97.38 101 TRP A N 1
ATOM 799 C CA . TRP A 1 101 ? -11.684 9.827 14.158 1.00 97.38 101 TRP A CA 1
ATOM 800 C C . TRP A 1 101 ? -10.824 10.249 15.358 1.00 97.38 101 TRP A C 1
ATOM 802 O O . TRP A 1 101 ? -10.548 9.414 16.228 1.00 97.38 101 TRP A O 1
ATOM 812 N N . GLY A 1 102 ? -10.434 11.526 15.445 1.00 97.12 102 GLY A N 1
ATOM 813 C CA . GLY A 1 102 ? -9.645 12.076 16.549 1.00 97.12 102 GLY A CA 1
ATOM 814 C C . GLY A 1 102 ? -8.237 11.481 16.653 1.00 97.12 102 GLY A C 1
ATOM 815 O O . GLY A 1 102 ? -7.757 11.238 17.757 1.00 97.12 102 GLY A O 1
ATOM 816 N N . ILE A 1 103 ? -7.605 11.176 15.519 1.00 98.06 103 ILE A N 1
ATOM 817 C CA . ILE A 1 103 ? -6.241 10.646 15.440 1.00 98.06 103 ILE A CA 1
ATOM 818 C C . ILE A 1 103 ? -5.273 11.799 15.173 1.00 98.06 103 ILE A C 1
ATOM 820 O O . ILE A 1 103 ? -5.338 12.443 14.127 1.00 98.06 103 ILE A O 1
ATOM 824 N N . ASP A 1 104 ? -4.324 12.013 16.082 1.00 97.06 104 ASP A N 1
ATOM 825 C CA . ASP A 1 104 ? -3.186 12.893 15.825 1.00 97.06 104 ASP A CA 1
ATOM 826 C C . ASP A 1 104 ? -2.100 12.145 15.040 1.00 97.06 104 ASP A C 1
ATOM 828 O O . ASP A 1 104 ? -1.260 11.452 15.622 1.00 97.06 104 ASP A O 1
ATOM 832 N N . LEU A 1 105 ? -2.107 12.314 13.714 1.00 96.00 105 LEU A N 1
ATOM 833 C CA . LEU A 1 105 ? -1.139 11.701 12.797 1.00 96.00 105 LEU A CA 1
ATOM 834 C C . LEU A 1 105 ? 0.317 12.101 13.090 1.00 96.00 105 LEU A C 1
ATOM 836 O O . LEU A 1 105 ? 1.220 11.349 12.728 1.00 96.00 105 LEU A O 1
ATOM 840 N N . ALA A 1 106 ? 0.568 13.246 13.735 1.00 94.81 106 ALA A N 1
ATOM 841 C CA . ALA A 1 106 ? 1.925 13.674 14.077 1.00 94.81 106 ALA A CA 1
ATOM 842 C C . ALA A 1 106 ? 2.511 12.881 15.257 1.00 94.81 106 ALA A C 1
ATOM 844 O O . ALA A 1 106 ? 3.727 12.715 15.343 1.00 94.81 106 ALA A O 1
ATOM 845 N N . SER A 1 107 ? 1.653 12.358 16.136 1.00 95.38 107 SER A N 1
ATOM 846 C CA . SER A 1 107 ? 2.050 11.541 17.290 1.00 95.38 107 SER A CA 1
ATOM 847 C C . SER A 1 107 ? 2.159 10.038 16.993 1.00 95.38 107 SER A C 1
ATOM 849 O O . SER A 1 107 ? 2.628 9.268 17.837 1.00 95.38 107 SER A O 1
ATOM 851 N N . VAL A 1 108 ? 1.721 9.591 15.809 1.00 96.06 108 VAL A N 1
ATOM 852 C CA . VAL A 1 108 ? 1.687 8.165 15.461 1.00 96.06 108 VAL A CA 1
ATOM 853 C C . VAL A 1 108 ? 3.109 7.628 15.357 1.00 96.06 108 VAL A C 1
ATOM 855 O O . VAL A 1 108 ? 3.894 8.028 14.500 1.00 96.06 108 VAL A O 1
ATOM 858 N N . SER A 1 109 ? 3.423 6.648 16.201 1.00 96.25 109 SER A N 1
ATOM 859 C CA . SER A 1 109 ? 4.671 5.897 16.092 1.00 96.25 109 SER A CA 1
A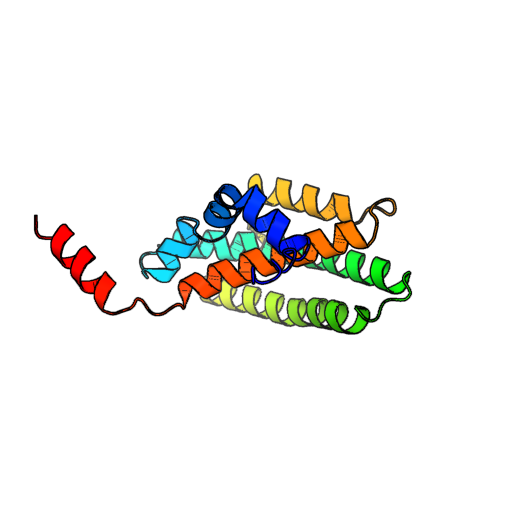TOM 860 C C . SER A 1 109 ? 4.547 4.808 15.031 1.00 96.25 109 SER A C 1
ATOM 862 O O . SER A 1 109 ? 3.578 4.044 15.006 1.00 96.25 109 SER A O 1
ATOM 864 N N . GLN A 1 110 ? 5.546 4.719 14.156 1.00 96.81 110 GLN A N 1
ATOM 865 C CA . GLN A 1 110 ? 5.598 3.681 13.136 1.00 96.81 110 GLN A CA 1
ATOM 866 C C . GLN A 1 110 ? 5.798 2.304 13.784 1.00 96.81 110 GLN A C 1
ATOM 868 O O . GLN A 1 110 ? 6.655 2.120 14.649 1.00 96.81 110 GLN A O 1
ATOM 873 N N . LEU A 1 111 ? 5.002 1.320 13.367 1.00 98.06 111 LEU A N 1
ATOM 874 C CA . LEU A 1 111 ? 5.169 -0.062 13.811 1.00 98.06 111 LEU A CA 1
ATOM 875 C C . LEU A 1 111 ? 6.309 -0.751 13.065 1.00 98.06 111 LEU A C 1
ATOM 877 O O . LEU A 1 111 ? 6.584 -0.433 11.912 1.00 98.06 111 LEU A O 1
ATOM 881 N N . LYS A 1 112 ? 6.890 -1.791 13.678 1.00 98.19 112 LYS A N 1
ATOM 882 C CA . LYS A 1 112 ? 7.985 -2.571 13.081 1.00 98.19 112 LYS A CA 1
ATOM 883 C C . LYS A 1 112 ? 7.681 -3.024 11.650 1.00 98.19 112 LYS A C 1
ATOM 885 O O . LYS A 1 112 ? 8.505 -2.808 10.776 1.00 98.19 112 LYS A O 1
ATOM 890 N N . SER A 1 113 ? 6.511 -3.614 11.398 1.00 96.94 113 SER A N 1
ATOM 891 C CA . SER A 1 113 ? 6.127 -4.069 10.051 1.00 96.94 113 SER A CA 1
ATOM 892 C C . SER A 1 113 ? 6.135 -2.935 9.026 1.00 96.94 113 SER A C 1
ATOM 894 O O . SER A 1 113 ? 6.585 -3.127 7.904 1.00 96.94 113 SER A O 1
ATOM 896 N N . ASN A 1 114 ? 5.693 -1.748 9.433 1.00 97.94 114 ASN A N 1
ATOM 897 C CA . ASN A 1 114 ? 5.656 -0.565 8.590 1.00 97.94 114 ASN A CA 1
ATOM 898 C C . ASN A 1 114 ? 7.078 -0.020 8.344 1.00 97.94 114 ASN A C 1
ATOM 900 O O . ASN A 1 114 ? 7.448 0.260 7.210 1.00 97.94 114 ASN A O 1
ATOM 904 N N . THR A 1 115 ? 7.938 0.001 9.369 1.00 98.31 115 THR A N 1
ATOM 905 C CA . THR A 1 115 ? 9.362 0.351 9.210 1.00 98.31 115 THR A CA 1
ATOM 906 C C . THR A 1 115 ? 10.092 -0.595 8.254 1.00 98.31 115 THR A C 1
ATOM 908 O O . THR A 1 115 ? 10.866 -0.141 7.410 1.00 98.31 115 THR A O 1
ATOM 911 N N . GLU A 1 116 ?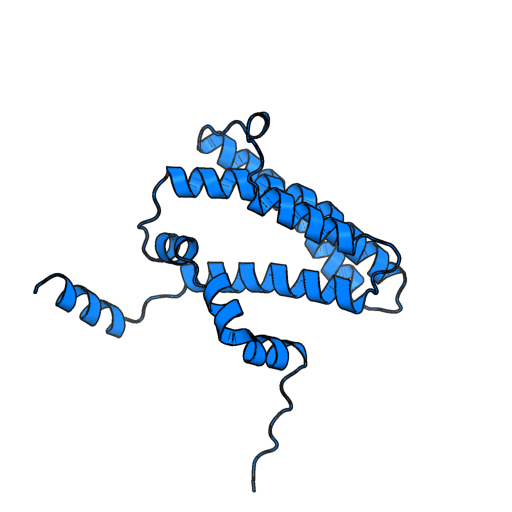 9.844 -1.903 8.356 1.00 98.44 116 GLU A N 1
ATOM 912 C CA . GLU A 1 116 ? 10.405 -2.886 7.423 1.00 98.44 116 GLU A CA 1
ATOM 913 C C . GLU A 1 116 ? 9.898 -2.649 5.997 1.00 98.44 116 GLU A C 1
ATOM 915 O O . GLU A 1 116 ? 10.688 -2.693 5.053 1.00 98.44 116 GLU A O 1
ATOM 920 N N . TYR A 1 117 ? 8.612 -2.319 5.835 1.00 98.12 117 TYR A N 1
ATOM 921 C CA . TYR A 1 117 ? 8.051 -2.043 4.517 1.00 98.12 117 TYR A CA 1
ATOM 922 C C . TYR A 1 117 ? 8.627 -0.760 3.907 1.00 98.12 117 TYR A C 1
ATOM 924 O O . TYR A 1 117 ? 8.986 -0.750 2.734 1.00 98.12 117 TYR A O 1
ATOM 932 N N . HIS A 1 118 ? 8.837 0.292 4.704 1.00 98.12 118 HIS A N 1
ATOM 933 C CA . HIS A 1 118 ? 9.527 1.495 4.238 1.00 98.12 118 HIS A CA 1
ATOM 934 C C . HIS A 1 118 ? 10.947 1.184 3.761 1.00 98.12 118 HIS A C 1
ATOM 936 O O . HIS A 1 118 ? 11.361 1.654 2.704 1.00 98.12 118 HIS A O 1
ATOM 942 N N . ARG A 1 119 ? 11.702 0.366 4.509 1.00 98.12 119 ARG A N 1
ATOM 943 C CA . ARG A 1 119 ? 13.046 -0.055 4.084 1.00 98.12 119 ARG A CA 1
ATOM 944 C C . ARG A 1 119 ? 12.994 -0.819 2.762 1.00 98.12 119 ARG A C 1
ATOM 946 O O . ARG A 1 119 ? 13.825 -0.573 1.891 1.00 98.12 119 ARG A O 1
ATOM 953 N N . PHE A 1 120 ? 12.019 -1.713 2.617 1.00 97.94 120 PHE A N 1
ATOM 954 C CA . PHE A 1 120 ? 11.787 -2.437 1.376 1.00 97.94 120 PHE A CA 1
ATOM 955 C C . PHE A 1 120 ? 11.499 -1.472 0.219 1.00 97.94 120 PHE A C 1
ATOM 957 O O . PHE A 1 120 ? 12.224 -1.519 -0.767 1.00 97.94 120 PHE A O 1
ATOM 964 N N . LEU A 1 121 ? 10.553 -0.536 0.355 1.00 98.19 121 LEU A N 1
ATOM 965 C CA . LEU A 1 121 ? 10.232 0.451 -0.686 1.00 98.19 121 LEU A CA 1
ATOM 966 C C . LEU A 1 121 ? 11.441 1.306 -1.083 1.00 98.19 121 LEU A C 1
ATOM 968 O O . LEU A 1 121 ? 11.721 1.462 -2.271 1.00 98.19 121 LEU A O 1
ATOM 972 N N . ARG A 1 122 ? 12.213 1.792 -0.102 1.00 97.12 122 ARG A N 1
ATOM 973 C CA . ARG A 1 122 ? 13.439 2.567 -0.358 1.00 97.12 122 ARG A CA 1
ATOM 974 C C . ARG A 1 122 ? 14.453 1.797 -1.188 1.00 97.12 122 ARG A C 1
ATOM 976 O O . ARG A 1 122 ? 15.065 2.389 -2.070 1.00 97.12 122 ARG A O 1
ATOM 983 N N . SER A 1 123 ? 14.584 0.487 -0.975 1.00 97.06 123 SER A N 1
ATOM 984 C CA . SER A 1 123 ? 15.524 -0.329 -1.754 1.00 97.06 123 SER A CA 1
ATOM 985 C C . SER A 1 123 ? 15.223 -0.335 -3.260 1.00 97.06 123 SER A C 1
ATOM 987 O O . SER A 1 123 ? 16.144 -0.497 -4.051 1.00 97.06 123 SER A O 1
ATOM 989 N N . PHE A 1 124 ? 13.976 -0.077 -3.682 1.00 95.31 124 PHE A N 1
ATOM 990 C CA . PHE A 1 124 ? 13.617 0.035 -5.105 1.00 95.31 124 PHE A CA 1
ATOM 991 C C . PHE A 1 124 ? 13.895 1.414 -5.708 1.00 95.31 124 PHE A C 1
ATOM 993 O O . PHE A 1 124 ? 13.864 1.566 -6.932 1.00 95.31 124 PHE A O 1
ATOM 1000 N N . THR A 1 125 ? 14.176 2.414 -4.872 1.00 93.69 125 THR A N 1
ATOM 1001 C CA . THR A 1 125 ? 14.526 3.765 -5.331 1.00 93.69 125 THR A CA 1
ATOM 1002 C C . THR A 1 125 ? 15.980 3.856 -5.799 1.00 93.69 125 THR A C 1
ATOM 1004 O O . THR A 1 125 ? 16.327 4.785 -6.530 1.00 93.69 125 THR A O 1
ATOM 1007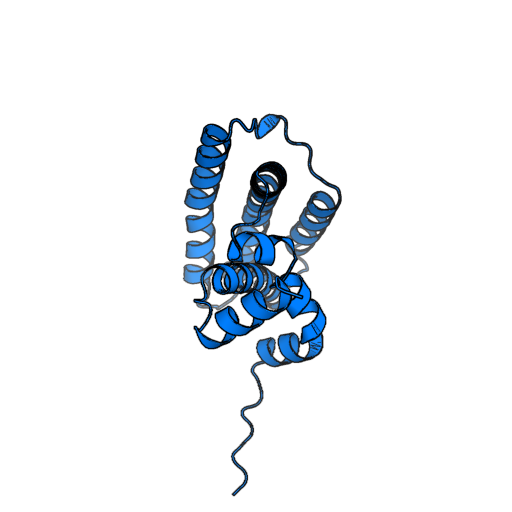 N N . GLU A 1 126 ? 16.804 2.860 -5.456 1.00 94.31 126 GLU A N 1
ATOM 1008 C CA . GLU A 1 126 ? 18.221 2.807 -5.812 1.00 94.31 126 GLU A CA 1
ATOM 1009 C C . GLU A 1 126 ? 18.426 2.779 -7.342 1.00 94.31 126 GLU A C 1
ATOM 1011 O O . GLU A 1 126 ? 17.638 2.148 -8.067 1.00 94.31 126 GLU A O 1
ATOM 1016 N N . PRO A 1 127 ? 19.453 3.463 -7.882 1.00 89.94 127 PRO A N 1
ATOM 1017 C CA . PRO A 1 127 ? 19.687 3.561 -9.324 1.00 89.94 127 PRO A CA 1
ATOM 1018 C C . PRO A 1 127 ? 19.839 2.212 -10.038 1.00 89.94 127 PRO A C 1
ATOM 1020 O O . PRO A 1 127 ? 19.420 2.092 -11.189 1.00 89.94 127 PRO A O 1
ATOM 1023 N N . GLU A 1 128 ? 20.396 1.210 -9.360 1.00 94.06 128 GLU A N 1
ATOM 1024 C CA . GLU A 1 128 ? 20.712 -0.119 -9.897 1.00 94.06 128 GLU A CA 1
ATOM 1025 C C . GLU A 1 128 ? 19.461 -0.974 -10.128 1.00 94.06 128 GLU A C 1
ATOM 1027 O O . GLU A 1 128 ? 19.487 -1.928 -10.908 1.00 94.06 128 GLU A O 1
ATOM 1032 N N . VAL A 1 129 ? 18.347 -0.638 -9.473 1.00 96.12 129 VAL A N 1
ATOM 1033 C CA . VAL A 1 129 ? 17.082 -1.349 -9.656 1.00 96.12 129 VAL A CA 1
ATOM 1034 C C . VAL A 1 129 ? 16.502 -1.010 -11.024 1.00 96.12 129 VAL A C 1
ATOM 1036 O O . VAL A 1 129 ? 16.155 0.142 -11.308 1.00 96.12 129 VAL A O 1
ATOM 1039 N N . ILE A 1 130 ? 16.371 -2.026 -11.876 1.00 94.81 130 ILE A N 1
ATOM 1040 C CA . ILE A 1 130 ? 15.838 -1.869 -13.230 1.00 94.81 130 ILE A CA 1
ATOM 1041 C C . ILE A 1 130 ? 14.339 -1.553 -13.216 1.00 94.81 130 ILE A C 1
ATOM 1043 O O . ILE A 1 130 ? 13.605 -1.976 -12.320 1.00 94.81 130 ILE A O 1
ATOM 1047 N N . TYR A 1 131 ? 13.876 -0.852 -14.254 1.00 95.19 131 TYR A N 1
ATOM 1048 C CA . TYR A 1 131 ? 12.478 -0.431 -14.383 1.00 95.19 131 TYR A CA 1
ATOM 1049 C C . TYR A 1 131 ? 11.491 -1.599 -14.239 1.00 95.19 131 TYR A C 1
ATOM 1051 O O . TYR A 1 131 ? 10.566 -1.502 -13.441 1.00 95.19 131 TYR A O 1
ATOM 1059 N N . ALA A 1 132 ? 11.744 -2.728 -14.913 1.00 95.00 132 ALA A N 1
ATOM 1060 C CA . ALA A 1 132 ? 10.875 -3.907 -14.871 1.00 95.00 132 ALA A CA 1
ATOM 1061 C C . ALA A 1 132 ? 10.626 -4.431 -13.442 1.00 95.00 132 ALA A C 1
ATOM 1063 O O . ALA A 1 132 ? 9.509 -4.815 -13.103 1.00 95.00 132 ALA A O 1
ATOM 1064 N N . VAL A 1 133 ? 11.649 -4.410 -12.582 1.00 96.25 133 VAL A N 1
ATOM 1065 C CA . VAL A 1 133 ? 11.524 -4.834 -11.181 1.00 96.25 133 VAL A CA 1
ATOM 1066 C C . VAL A 1 133 ? 10.720 -3.807 -10.384 1.00 96.25 133 VAL A C 1
ATOM 1068 O O . VAL A 1 133 ? 9.813 -4.180 -9.648 1.00 96.25 133 VAL A O 1
ATOM 1071 N N . ALA A 1 134 ? 11.003 -2.516 -10.567 1.00 96.88 134 ALA A N 1
ATOM 1072 C CA . ALA A 1 134 ? 10.304 -1.447 -9.860 1.00 96.88 134 ALA A CA 1
ATOM 1073 C C . ALA A 1 134 ? 8.809 -1.377 -10.235 1.00 96.88 134 ALA A C 1
ATOM 1075 O O . ALA A 1 134 ? 7.963 -1.294 -9.347 1.00 96.88 134 ALA A O 1
ATOM 1076 N N . VAL A 1 135 ? 8.471 -1.481 -11.526 1.00 96.12 135 VAL A N 1
ATOM 1077 C CA . VAL A 1 135 ? 7.075 -1.462 -11.997 1.00 96.12 135 VAL A CA 1
ATOM 1078 C C . VAL A 1 135 ? 6.318 -2.737 -11.616 1.00 96.12 135 VAL A C 1
ATOM 1080 O O . VAL A 1 135 ? 5.143 -2.660 -11.282 1.00 96.12 135 VAL A O 1
ATOM 1083 N N . THR A 1 136 ? 6.987 -3.897 -11.558 1.00 96.62 136 THR A N 1
ATOM 1084 C CA . THR A 1 136 ? 6.376 -5.132 -11.031 1.00 96.62 136 THR A CA 1
ATOM 1085 C C . THR A 1 136 ? 6.047 -4.991 -9.544 1.00 96.62 136 THR A C 1
ATOM 1087 O O . THR A 1 136 ? 4.965 -5.386 -9.115 1.00 96.62 136 THR A O 1
ATOM 1090 N N . THR A 1 137 ? 6.948 -4.397 -8.752 1.00 97.75 137 THR A N 1
ATOM 1091 C CA . THR A 1 137 ? 6.689 -4.105 -7.334 1.00 97.75 137 THR A CA 1
ATOM 1092 C C . THR A 1 137 ? 5.534 -3.121 -7.169 1.00 97.75 137 THR A C 1
ATOM 1094 O O . THR A 1 137 ? 4.679 -3.332 -6.315 1.00 97.75 137 THR A O 1
ATOM 1097 N N . PHE A 1 138 ? 5.473 -2.076 -7.998 1.00 97.69 138 PHE A N 1
ATOM 1098 C CA . PHE A 1 138 ? 4.346 -1.144 -8.005 1.00 97.69 138 PHE A CA 1
ATOM 1099 C C . PHE A 1 138 ? 3.029 -1.865 -8.312 1.00 97.69 138 PHE A C 1
ATOM 1101 O O . PHE A 1 138 ? 2.092 -1.787 -7.522 1.00 97.69 138 PHE A O 1
ATOM 1108 N N . TRP A 1 139 ? 3.001 -2.657 -9.386 1.00 97.38 139 TRP A N 1
ATOM 1109 C CA . TRP A 1 139 ? 1.838 -3.446 -9.782 1.00 97.38 139 TRP A CA 1
ATOM 1110 C C . TRP A 1 139 ? 1.341 -4.371 -8.665 1.00 97.38 139 TRP A C 1
ATOM 1112 O O . TRP A 1 139 ? 0.150 -4.356 -8.365 1.00 97.38 139 TRP A O 1
ATOM 1122 N N . ILE A 1 140 ? 2.210 -5.164 -8.025 1.00 97.88 140 ILE A N 1
ATOM 1123 C CA . ILE A 1 140 ? 1.745 -6.136 -7.022 1.00 97.88 140 ILE A CA 1
ATOM 1124 C C . ILE A 1 140 ? 1.230 -5.460 -5.744 1.00 97.88 140 ILE A C 1
ATOM 1126 O O . ILE A 1 140 ? 0.300 -5.976 -5.131 1.00 97.88 140 ILE A O 1
ATOM 1130 N N . ILE A 1 141 ? 1.788 -4.306 -5.354 1.00 98.06 141 ILE A N 1
ATOM 1131 C CA . ILE A 1 141 ? 1.294 -3.528 -4.205 1.00 98.06 141 ILE A CA 1
ATOM 1132 C C . ILE A 1 141 ? -0.139 -3.059 -4.472 1.00 98.06 141 ILE A C 1
ATOM 1134 O O . ILE A 1 141 ? -1.030 -3.336 -3.669 1.00 98.06 141 ILE A O 1
ATOM 1138 N N . GLU A 1 142 ? -0.362 -2.422 -5.622 1.00 97.75 142 GLU A N 1
ATOM 1139 C CA . GLU A 1 142 ? -1.685 -1.929 -6.022 1.00 97.75 142 GLU A CA 1
ATOM 1140 C C . GLU A 1 142 ? -2.684 -3.076 -6.208 1.00 97.75 142 GLU A C 1
ATOM 1142 O O . GLU A 1 142 ? -3.819 -3.006 -5.744 1.00 97.75 142 GLU A O 1
ATOM 1147 N N . THR A 1 143 ? -2.250 -4.183 -6.819 1.00 97.88 143 THR A N 1
ATOM 1148 C CA . THR A 1 143 ? -3.110 -5.353 -7.063 1.00 97.88 143 THR A CA 1
ATOM 1149 C C . THR A 1 143 ? -3.568 -5.990 -5.752 1.00 97.88 143 THR A C 1
ATOM 1151 O O . THR A 1 143 ? -4.745 -6.303 -5.602 1.00 97.88 143 THR A O 1
ATOM 1154 N N . VAL A 1 144 ? -2.679 -6.128 -4.758 1.00 98.25 144 VAL A N 1
ATOM 1155 C CA . VAL A 1 144 ? -3.066 -6.652 -3.438 1.00 98.25 144 VAL A CA 1
ATOM 1156 C C . VAL A 1 144 ? -4.093 -5.742 -2.767 1.00 98.25 144 VAL A C 1
ATOM 1158 O O . VAL A 1 144 ? -5.029 -6.253 -2.150 1.00 98.25 144 VAL A O 1
ATOM 1161 N N . TYR A 1 145 ? -3.950 -4.420 -2.881 1.00 97.50 145 TYR A N 1
ATOM 1162 C CA . TYR A 1 145 ? -4.904 -3.469 -2.309 1.00 97.50 145 TYR A CA 1
ATOM 1163 C C . TYR A 1 145 ? -6.266 -3.553 -3.015 1.00 97.50 145 TYR A C 1
ATOM 1165 O O . TYR A 1 145 ? -7.299 -3.704 -2.357 1.00 97.50 145 TYR A O 1
ATOM 1173 N N . GLN A 1 146 ? -6.258 -3.562 -4.350 1.00 97.19 146 GLN A N 1
ATOM 1174 C CA . GLN A 1 146 ? -7.448 -3.696 -5.187 1.00 97.19 146 GLN A CA 1
ATOM 1175 C C . GLN A 1 146 ? -8.215 -4.989 -4.889 1.00 97.19 146 GLN A C 1
ATOM 1177 O 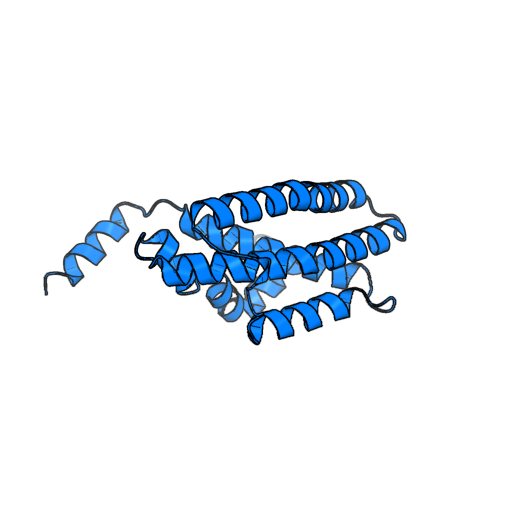O . GLN A 1 146 ? -9.415 -4.943 -4.631 1.00 97.19 146 GLN A O 1
ATOM 1182 N N . ASP A 1 147 ? -7.536 -6.135 -4.852 1.00 97.69 147 ASP A N 1
ATOM 1183 C CA . ASP A 1 147 ? -8.177 -7.431 -4.603 1.00 97.69 147 ASP A CA 1
ATOM 1184 C C . ASP A 1 147 ? -8.669 -7.558 -3.154 1.00 97.69 147 ASP A C 1
ATOM 1186 O O . ASP A 1 147 ? -9.732 -8.130 -2.899 1.00 97.69 147 ASP A O 1
ATOM 1190 N N . SER A 1 148 ? -7.933 -6.983 -2.195 1.00 97.56 148 SER A N 1
ATOM 1191 C CA . SER A 1 148 ? -8.332 -6.942 -0.782 1.00 97.56 148 SER A CA 1
ATOM 1192 C C . SER A 1 148 ? -9.646 -6.196 -0.577 1.00 97.56 148 SER A C 1
ATOM 1194 O O . SER A 1 148 ? -10.543 -6.693 0.105 1.00 97.56 148 SER A O 1
ATOM 1196 N N . PHE A 1 149 ? -9.768 -4.995 -1.146 1.00 96.62 149 PHE A N 1
ATOM 1197 C CA . PHE A 1 149 ? -10.969 -4.175 -0.989 1.00 96.62 149 PHE A CA 1
ATOM 1198 C C . PHE A 1 149 ? -12.082 -4.566 -1.963 1.00 96.62 149 PHE A C 1
ATOM 1200 O O . PHE A 1 149 ? -13.251 -4.442 -1.600 1.00 96.62 149 PHE A O 1
ATOM 1207 N N . GLY A 1 150 ? -11.748 -5.134 -3.125 1.00 96.88 150 GLY A N 1
ATOM 1208 C CA . GLY A 1 150 ? -12.693 -5.820 -4.005 1.00 96.88 150 GLY A CA 1
ATOM 1209 C C . GLY A 1 150 ? -13.418 -6.942 -3.262 1.00 96.88 150 GLY A C 1
ATOM 1210 O O . GLY A 1 150 ? -14.646 -6.958 -3.208 1.00 96.88 150 GLY A O 1
ATOM 1211 N N . PHE A 1 151 ? -12.672 -7.793 -2.555 1.00 94.88 151 PHE A N 1
ATOM 1212 C CA . PHE A 1 151 ? -13.238 -8.817 -1.674 1.00 94.88 151 PHE A CA 1
ATOM 1213 C C . PHE A 1 151 ? -14.161 -8.248 -0.580 1.00 94.88 151 PHE A C 1
ATOM 1215 O O . PHE A 1 151 ? -15.169 -8.871 -0.236 1.00 94.88 151 PHE A O 1
ATOM 1222 N N . CYS A 1 152 ? -13.846 -7.072 -0.028 1.00 95.00 152 CYS A N 1
ATOM 1223 C CA . CYS A 1 152 ? -14.680 -6.428 0.991 1.00 95.00 152 CYS A CA 1
ATOM 1224 C C . CYS A 1 152 ? -16.057 -5.998 0.463 1.00 95.00 152 CYS A C 1
ATOM 1226 O O . CYS A 1 152 ? -17.011 -5.982 1.239 1.00 95.00 152 CYS A O 1
ATOM 1228 N N . ILE A 1 153 ? -16.162 -5.648 -0.823 1.00 92.44 153 ILE A N 1
ATOM 1229 C CA . ILE A 1 153 ? -17.401 -5.150 -1.446 1.00 92.44 153 ILE A CA 1
ATOM 1230 C C . ILE A 1 153 ? -18.139 -6.208 -2.278 1.00 92.44 153 ILE A C 1
ATOM 1232 O O . ILE A 1 153 ? -19.269 -5.968 -2.699 1.00 92.44 153 ILE A O 1
ATOM 1236 N N . GLU A 1 154 ? -17.534 -7.377 -2.506 1.00 88.94 154 GLU A N 1
ATOM 1237 C CA . GLU A 1 154 ? -18.184 -8.512 -3.163 1.00 88.94 154 GLU A CA 1
ATOM 1238 C C . GLU A 1 154 ? -19.449 -8.945 -2.407 1.00 88.94 154 GLU A C 1
ATOM 1240 O O . GLU A 1 154 ? -19.393 -9.378 -1.246 1.00 88.94 154 GLU A O 1
ATOM 1245 N N . GLU A 1 155 ? -20.596 -8.902 -3.093 1.00 72.12 155 GLU A N 1
ATOM 1246 C CA . GLU A 1 155 ? -21.858 -9.388 -2.545 1.00 72.12 155 GLU A CA 1
ATOM 1247 C C . GLU A 1 155 ? -21.749 -10.870 -2.162 1.00 72.12 155 GLU A C 1
ATOM 1249 O O . GLU A 1 155 ? -21.418 -11.738 -2.972 1.00 72.12 155 GLU A O 1
ATOM 1254 N N . VAL A 1 156 ? -22.079 -11.193 -0.909 1.00 61.06 156 VAL A N 1
ATOM 1255 C CA . VAL A 1 156 ? -22.222 -12.590 -0.491 1.00 61.06 156 VAL A CA 1
ATOM 1256 C C . VAL A 1 156 ? -23.471 -13.154 -1.170 1.00 61.06 156 VAL A C 1
ATOM 1258 O O . VAL A 1 156 ? -24.599 -12.791 -0.816 1.00 61.06 156 VAL A O 1
ATOM 1261 N N . SER A 1 157 ? -23.281 -14.058 -2.134 1.00 54.69 157 SER A N 1
ATOM 1262 C CA . SER A 1 157 ? -24.379 -14.793 -2.766 1.00 54.69 157 SER A CA 1
ATOM 1263 C C . SER A 1 157 ? -25.282 -15.434 -1.700 1.00 54.69 157 SER A C 1
ATOM 1265 O O . SER A 1 157 ? -24.830 -15.891 -0.645 1.00 54.69 157 SER A O 1
ATOM 1267 N N . ALA A 1 158 ? -26.598 -15.428 -1.941 1.00 52.56 158 ALA A N 1
ATOM 1268 C CA . ALA A 1 158 ? -27.601 -15.854 -0.961 1.00 52.56 158 ALA A CA 1
ATOM 1269 C C . ALA A 1 158 ? -27.398 -17.294 -0.435 1.00 52.56 158 ALA A C 1
ATOM 1271 O O . ALA A 1 158 ? -27.776 -17.577 0.701 1.00 52.56 158 ALA A O 1
ATOM 1272 N N . GLU A 1 159 ? -26.731 -18.164 -1.197 1.00 49.78 159 GLU A N 1
ATOM 1273 C CA . GLU A 1 159 ? -26.403 -19.542 -0.802 1.00 49.78 159 GLU A CA 1
ATOM 1274 C C . GLU A 1 159 ? -25.450 -19.625 0.403 1.00 49.78 159 GLU A C 1
ATOM 1276 O O . GLU A 1 159 ? -25.603 -20.505 1.251 1.00 49.78 159 GLU A O 1
ATOM 1281 N N . ASN A 1 160 ? -24.530 -18.669 0.568 1.00 47.47 160 ASN A N 1
ATOM 1282 C CA . ASN A 1 160 ? -23.586 -18.668 1.693 1.00 47.47 160 ASN A CA 1
ATOM 1283 C C . ASN A 1 160 ? -24.160 -18.068 2.986 1.00 47.47 160 ASN A C 1
ATOM 1285 O O . ASN A 1 160 ? -23.645 -18.337 4.072 1.00 47.47 160 ASN A O 1
ATOM 1289 N N . ARG A 1 161 ? -25.263 -17.311 2.907 1.00 50.66 161 ARG A N 1
ATOM 1290 C CA . ARG A 1 161 ? -25.966 -16.803 4.100 1.00 50.66 161 ARG A CA 1
ATOM 1291 C C . ARG A 1 161 ? -26.678 -17.920 4.870 1.00 50.66 161 ARG A C 1
ATOM 1293 O O . ARG A 1 161 ? -26.711 -17.883 6.099 1.00 50.66 161 ARG A O 1
ATOM 1300 N N . GLY A 1 162 ? -27.183 -18.941 4.171 1.00 47.06 162 GLY A N 1
ATOM 1301 C CA . GLY A 1 162 ? -27.864 -20.083 4.793 1.00 47.06 162 GLY A CA 1
ATOM 1302 C C . GLY A 1 162 ? -26.943 -20.972 5.639 1.00 47.06 162 GLY A C 1
ATOM 1303 O O . GLY A 1 162 ? -27.361 -21.480 6.679 1.00 47.06 162 GLY A O 1
ATOM 1304 N N . SER A 1 163 ? -25.671 -21.119 5.252 1.00 48.53 163 SER A N 1
ATOM 1305 C CA . SER A 1 163 ? -24.728 -22.016 5.942 1.00 48.53 163 SER A CA 1
ATOM 1306 C C . SER A 1 163 ? -24.148 -21.428 7.237 1.00 48.53 163 SER A C 1
ATOM 1308 O O . SER A 1 163 ? -23.851 -22.178 8.169 1.00 48.53 163 SER A O 1
ATOM 1310 N N . GLN A 1 164 ? -24.034 -20.097 7.347 1.00 46.66 164 GLN A N 1
ATOM 1311 C CA . GLN A 1 164 ? -23.577 -19.443 8.581 1.00 46.66 164 GLN A CA 1
ATOM 1312 C C . GLN A 1 164 ? -24.667 -19.353 9.658 1.00 46.66 164 GLN A C 1
ATOM 1314 O O . GLN A 1 164 ? -24.362 -19.471 10.846 1.00 46.66 164 GLN A O 1
ATOM 1319 N N . LEU A 1 165 ? -25.939 -19.219 9.268 1.00 45.59 165 LEU A N 1
ATOM 1320 C CA . LEU A 1 165 ? -27.065 -19.252 10.210 1.00 45.59 165 LEU A CA 1
ATOM 1321 C C . LEU A 1 165 ? -27.244 -20.646 10.840 1.00 45.59 165 LEU A C 1
ATOM 1323 O O . LEU A 1 165 ? -27.545 -20.740 12.027 1.00 45.59 165 LEU A O 1
ATOM 1327 N N . GLY A 1 166 ? -26.958 -21.721 10.095 1.00 39.44 166 GLY A N 1
ATOM 1328 C CA . GLY A 1 166 ? -27.009 -23.096 10.608 1.00 39.44 166 GLY A CA 1
ATOM 1329 C C . GLY A 1 166 ? -25.910 -23.452 11.619 1.00 39.44 166 GLY A C 1
ATOM 1330 O O . GLY A 1 166 ? -26.108 -24.341 12.440 1.00 39.44 166 GLY A O 1
ATOM 1331 N N . LYS A 1 167 ? -24.767 -22.749 11.612 1.00 45.97 167 LYS A N 1
ATOM 1332 C CA . LYS A 1 167 ? -23.653 -22.995 12.554 1.00 45.97 167 LYS A CA 1
ATOM 1333 C C . LYS A 1 167 ? -23.730 -22.186 13.851 1.00 45.97 167 LYS A C 1
ATOM 1335 O O . LYS A 1 167 ? -23.013 -22.502 14.791 1.00 45.97 167 LYS A O 1
ATOM 1340 N N . ARG A 1 168 ? -24.583 -21.158 13.922 1.00 44.50 168 ARG A N 1
ATOM 1341 C CA . ARG A 1 168 ? -24.853 -20.401 15.162 1.00 44.50 168 ARG A CA 1
ATOM 1342 C C . ARG A 1 168 ? -25.996 -20.988 16.001 1.00 44.50 168 ARG A C 1
ATOM 1344 O O . ARG A 1 168 ? -26.252 -20.480 17.086 1.00 44.50 168 ARG A O 1
ATOM 1351 N N . ALA A 1 169 ? -26.669 -22.027 15.507 1.00 43.72 169 ALA A N 1
ATOM 1352 C CA . ALA A 1 169 ? -27.826 -22.657 16.146 1.00 43.72 169 ALA A CA 1
ATOM 1353 C C . ALA A 1 169 ? -27.574 -24.107 16.617 1.00 43.72 169 ALA A C 1
ATOM 1355 O O . ALA A 1 169 ? -28.539 -24.827 16.869 1.00 43.72 169 ALA A O 1
ATOM 1356 N N . SER A 1 170 ? -26.310 -24.539 16.738 1.00 37.97 170 SER A N 1
ATOM 1357 C CA . SER A 1 170 ? -25.934 -25.860 17.268 1.00 37.97 170 SER A CA 1
ATOM 1358 C C . SER A 1 170 ? -25.040 -25.756 18.490 1.00 37.97 170 SER A C 1
ATOM 1360 O O . SER A 1 170 ? -24.255 -24.789 18.570 1.00 37.97 170 SER A O 1
#

Secondary structure (DSSP, 8-state):
---------HHHHHHHHTHHHHHHHHS-HHHHHHHTT---HHHHHHHHHHHHHHHHHHHHHHHHHHHHHTTSS-S-HHHHHHHHHHHHHHHHHHHHHHHHTT--TTTPPPPHHHHHHHHHHHHTTSTTS-HHHHHHHHHHHHHHHHHHHHHHHS---HHHHHHHHHHS--

Sequence (170 aa):
MDGDGVEAGTTAAWIERHQQMYERATRHPFTVSIRDGTIDLSTFKRWLSQDYLFVREFIAFVASVLLKCCKQESSDMEIILGGVASLSDELSWFKNEAAKWGIDLASVSQLKSNTEYHRFLRSFTEPEVIYAVAVTTFWIIETVYQDSFGFCIEEVSAENRGSQLGKRAS

Foldseek 3Di:
DPPDDPPQPPVRVVCVVCVVVLCCLQVPPQLVCLLVVNDDPVNVLLCLLQVLVLLVLVLLLLVLLLVLVVVDPDPCNVVSVVVSVVSVVVNVVSVVVCVVSVHDSVPDDHDPVSVVVSVVSVVCSDPPNHSVNSVVVVVSVVVSVCSNVVSSPDDDPPVVVVVVVVVVVD

InterPro domains:
  IPR004305 Thiaminase-2/PQQC [PF03070] (17-157)
  IPR016084 Haem oxygenase-like, multi-helical [G3DSA:1.20.910.10] (7-166)
  IPR016084 Haem oxygenase-like, multi-helical [SSF48613] (24-155)
  IPR050967 Thiamine Salvage Pathway TenA [PTHR43198] (8-158)

Organism: Panicum virgatum (NCBI:txid38727)